Protein AF-A0A9D9GJW3-F1 (afdb_monomer_lite)

Structure (mmCIF, N/CA/C/O backbone):
data_AF-A0A9D9GJW3-F1
#
_entry.id   AF-A0A9D9GJW3-F1
#
loop_
_atom_site.group_PDB
_atom_site.id
_atom_site.type_symbol
_atom_site.label_atom_id
_atom_site.label_alt_id
_atom_site.label_comp_id
_atom_site.label_asym_id
_atom_site.label_entity_id
_atom_site.label_seq_id
_atom_site.pdbx_PDB_ins_code
_atom_site.Cartn_x
_atom_site.Cartn_y
_atom_site.Cartn_z
_atom_site.occupancy
_atom_site.B_iso_or_equiv
_atom_site.auth_seq_id
_atom_site.auth_comp_id
_atom_site.auth_asym_id
_atom_site.auth_atom_id
_atom_site.pdbx_PDB_model_num
ATOM 1 N N . LYS A 1 1 ? -12.338 6.542 21.038 1.00 62.31 1 LYS A N 1
ATOM 2 C CA . LYS A 1 1 ? -12.215 7.767 20.209 1.00 62.31 1 LYS A CA 1
ATOM 3 C C . LYS A 1 1 ? -10.774 7.877 19.741 1.00 62.31 1 LYS A C 1
ATOM 5 O O . LYS A 1 1 ? -9.887 7.619 20.546 1.00 62.31 1 LYS A O 1
ATOM 10 N N . GLY A 1 2 ? -10.559 8.177 18.465 1.00 72.75 2 GLY A N 1
ATOM 11 C CA . GLY A 1 2 ? -9.235 8.353 17.875 1.00 72.75 2 GLY A CA 1
ATOM 12 C C . GLY A 1 2 ? -8.665 9.720 18.236 1.00 72.75 2 GLY A C 1
ATOM 13 O O . GLY A 1 2 ? -9.404 10.628 18.612 1.00 72.75 2 GLY A O 1
ATOM 14 N N . GLU A 1 3 ? -7.349 9.862 18.132 1.00 83.62 3 GLU A N 1
ATOM 15 C CA . GLU A 1 3 ? -6.643 11.111 18.410 1.00 83.62 3 GLU A CA 1
ATOM 16 C C . GLU A 1 3 ? -5.901 11.557 17.151 1.00 83.62 3 GLU A C 1
ATOM 18 O O . GLU A 1 3 ? -5.096 10.806 16.593 1.00 83.62 3 GLU A O 1
ATOM 23 N N . GLN A 1 4 ? -6.152 12.784 16.696 1.00 82.69 4 GLN A N 1
ATOM 24 C CA . GLN A 1 4 ? -5.446 13.333 15.548 1.00 82.69 4 GLN A CA 1
ATOM 25 C C . GLN A 1 4 ? -3.986 13.626 15.917 1.00 82.69 4 GLN A C 1
ATOM 27 O O . GLN A 1 4 ? -3.704 14.517 16.713 1.00 82.69 4 GLN A O 1
ATOM 32 N N . LYS A 1 5 ? -3.048 12.907 15.291 1.00 81.56 5 LYS A N 1
ATOM 33 C CA . LYS A 1 5 ? -1.606 13.078 15.537 1.00 81.56 5 LYS A CA 1
ATOM 34 C C . LYS A 1 5 ? -0.928 14.100 14.623 1.00 81.56 5 LYS A C 1
ATOM 36 O O . LYS A 1 5 ? 0.112 14.638 14.986 1.00 81.56 5 LYS A O 1
ATOM 41 N N . SER A 1 6 ? -1.474 14.364 13.435 1.00 77.19 6 SER A N 1
ATOM 42 C CA . SER A 1 6 ? -0.907 15.327 12.482 1.00 77.19 6 SER A CA 1
ATOM 43 C C . SER A 1 6 ? -1.944 15.821 11.466 1.00 77.19 6 SER A C 1
ATOM 45 O O . SER A 1 6 ? -3.044 15.275 11.354 1.00 77.19 6 SER A O 1
ATOM 47 N N . ARG A 1 7 ? -1.608 16.887 10.728 1.00 70.00 7 ARG A N 1
ATOM 48 C CA . ARG A 1 7 ? -2.381 17.404 9.588 1.00 70.00 7 ARG A CA 1
ATOM 49 C C . ARG A 1 7 ? -1.413 17.681 8.440 1.00 70.00 7 ARG A C 1
ATOM 51 O O . ARG A 1 7 ? -0.482 18.459 8.602 1.00 70.00 7 ARG A O 1
ATOM 58 N N . GLY A 1 8 ? -1.618 17.040 7.295 1.00 65.00 8 GLY A N 1
ATOM 59 C CA . GLY A 1 8 ? -0.794 17.243 6.105 1.00 65.00 8 GLY A CA 1
ATOM 60 C C . GLY A 1 8 ? -1.641 17.111 4.847 1.00 65.00 8 GLY A C 1
ATOM 61 O O . GLY A 1 8 ? -2.301 16.092 4.667 1.00 65.00 8 GLY A O 1
ATOM 62 N N . LEU A 1 9 ? -1.635 18.148 4.007 1.00 60.97 9 LEU A N 1
ATOM 63 C CA . LEU A 1 9 ? -2.460 18.233 2.792 1.00 60.97 9 LEU A CA 1
ATOM 64 C C . LEU A 1 9 ? -1.751 17.696 1.539 1.00 60.97 9 LEU A C 1
ATOM 66 O O . LEU A 1 9 ? -2.408 17.355 0.566 1.00 60.97 9 LEU A O 1
ATOM 70 N N . ALA A 1 10 ? -0.420 17.570 1.566 1.00 66.31 10 ALA A N 1
ATOM 71 C CA . ALA A 1 10 ? 0.371 17.218 0.381 1.00 66.31 10 ALA A CA 1
ATOM 72 C C . ALA A 1 10 ? 0.144 15.782 -0.133 1.00 66.31 10 ALA A C 1
ATOM 74 O O . ALA A 1 10 ? 0.469 15.469 -1.272 1.00 66.31 10 ALA A O 1
ATOM 75 N N . LYS A 1 11 ? -0.391 14.885 0.703 1.00 83.81 11 LYS A N 1
ATOM 76 C CA . LYS A 1 11 ? -0.517 13.453 0.404 1.00 83.81 11 LYS A CA 1
ATOM 77 C C . LYS A 1 11 ? -1.992 13.070 0.334 1.00 83.81 11 LYS A C 1
ATOM 79 O O . LYS A 1 11 ? -2.645 12.883 1.360 1.00 83.81 11 LYS A O 1
ATOM 84 N N . ARG A 1 12 ? -2.524 13.002 -0.888 1.00 91.50 12 ARG A N 1
ATOM 85 C CA . ARG A 1 12 ? -3.953 12.746 -1.144 1.00 91.50 12 ARG A CA 1
ATOM 86 C C . ARG A 1 12 ? -4.339 11.267 -1.052 1.00 91.50 12 ARG A C 1
ATOM 88 O O . ARG A 1 12 ? -5.510 10.978 -0.846 1.00 91.50 12 ARG A O 1
ATOM 95 N N . GLY A 1 13 ? -3.385 10.342 -1.142 1.00 94.69 13 GLY A N 1
ATOM 96 C CA . GLY A 1 13 ? -3.638 8.931 -0.861 1.00 94.69 13 GLY A CA 1
ATOM 97 C C . GLY A 1 13 ? -3.923 8.721 0.625 1.00 94.69 13 GLY A C 1
ATOM 98 O O . GLY A 1 13 ? -3.251 9.320 1.471 1.00 94.69 13 GLY A O 1
ATOM 99 N N . TYR A 1 14 ? -4.896 7.880 0.957 1.00 94.94 14 TYR A N 1
ATOM 100 C CA . TYR A 1 14 ? -5.235 7.539 2.334 1.00 94.94 14 TYR A CA 1
ATOM 101 C C . TYR A 1 14 ? -5.461 6.040 2.527 1.00 94.94 14 TYR A C 1
ATOM 103 O O . TYR A 1 14 ? -5.820 5.314 1.602 1.00 94.94 14 TYR A O 1
ATOM 111 N N . CYS A 1 15 ? -5.282 5.602 3.771 1.00 95.31 15 CYS A N 1
ATOM 112 C CA . CYS A 1 15 ? -5.769 4.327 4.273 1.00 95.31 15 CYS A CA 1
ATOM 113 C C . CYS A 1 15 ? -6.520 4.582 5.582 1.00 95.31 15 CYS A C 1
ATOM 115 O O . CYS A 1 15 ? -5.993 5.231 6.493 1.00 95.31 15 CYS A O 1
ATOM 117 N N . ALA A 1 16 ? -7.757 4.099 5.644 1.00 94.56 16 ALA A N 1
ATOM 118 C CA . ALA A 1 16 ? -8.612 4.129 6.820 1.00 94.56 16 ALA A CA 1
ATOM 119 C C . ALA A 1 16 ? -8.854 2.697 7.302 1.00 94.56 16 ALA A C 1
ATOM 121 O O . ALA A 1 16 ? -9.098 1.807 6.490 1.00 94.56 16 ALA A O 1
ATOM 122 N N . ILE A 1 17 ? -8.786 2.483 8.615 1.00 93.25 17 ILE A N 1
ATOM 123 C CA . ILE A 1 17 ? -9.069 1.196 9.255 1.00 93.25 17 ILE A CA 1
ATOM 124 C C . ILE A 1 17 ? -10.119 1.451 10.329 1.00 93.25 17 ILE A C 1
ATOM 126 O O . ILE A 1 17 ? -9.821 2.076 11.348 1.00 93.25 17 ILE A O 1
ATOM 130 N N . ILE A 1 18 ? -11.347 1.011 10.076 1.00 92.94 18 ILE A N 1
ATOM 131 C CA . ILE A 1 18 ? -12.521 1.278 10.913 1.00 92.94 18 ILE A CA 1
ATOM 132 C C . ILE A 1 18 ? -13.289 -0.031 11.053 1.00 92.94 18 ILE A C 1
ATOM 134 O O . ILE A 1 18 ? -13.638 -0.627 10.041 1.00 92.94 18 ILE A O 1
ATOM 138 N N . ASP A 1 19 ? -13.552 -0.474 12.284 1.00 90.81 19 ASP A N 1
ATOM 139 C CA . ASP A 1 19 ? -14.321 -1.698 12.561 1.00 90.81 19 ASP A CA 1
ATOM 140 C C . ASP A 1 19 ? -13.820 -2.919 11.748 1.00 90.81 19 ASP A C 1
ATOM 142 O O . ASP A 1 19 ? -14.592 -3.609 11.087 1.00 90.81 19 ASP A O 1
ATOM 146 N N . ASP A 1 20 ? -12.498 -3.143 11.742 1.00 85.94 20 ASP A N 1
ATOM 147 C CA . ASP A 1 20 ? -11.771 -4.160 10.952 1.00 85.94 20 ASP A CA 1
ATOM 148 C C . ASP A 1 20 ? -11.835 -4.008 9.419 1.00 85.94 20 ASP A C 1
ATOM 150 O O . ASP A 1 20 ? -11.197 -4.771 8.691 1.00 85.94 20 ASP A O 1
ATOM 154 N N . LYS A 1 21 ? -12.546 -3.006 8.897 1.00 91.25 21 LYS A N 1
ATOM 155 C CA . LYS A 1 21 ? -12.589 -2.705 7.466 1.00 91.25 21 LYS A CA 1
ATOM 156 C C . LYS A 1 21 ? -11.454 -1.764 7.091 1.00 91.25 21 LYS A C 1
ATOM 158 O O . LYS A 1 21 ? -11.341 -0.658 7.618 1.00 91.25 21 LYS A O 1
ATOM 163 N N . ILE A 1 22 ? -10.652 -2.188 6.122 1.00 92.94 22 ILE A N 1
ATOM 164 C CA . ILE A 1 22 ? -9.615 -1.363 5.506 1.00 92.94 22 ILE A CA 1
ATOM 165 C C . ILE A 1 22 ? -10.203 -0.719 4.252 1.00 92.94 22 ILE A C 1
ATOM 167 O O . ILE A 1 22 ? -10.902 -1.367 3.478 1.00 92.94 22 ILE A O 1
ATOM 171 N N . SER A 1 23 ? -9.962 0.573 4.064 1.00 95.81 23 SER A N 1
ATOM 172 C CA . SER A 1 23 ? -10.361 1.320 2.870 1.00 95.81 23 SER A CA 1
ATOM 173 C C . SER A 1 23 ? -9.186 2.151 2.379 1.00 95.81 23 SER A C 1
ATOM 175 O O . SER A 1 23 ? -8.613 2.926 3.148 1.00 95.81 23 SER A O 1
ATOM 177 N N . ILE A 1 24 ? -8.833 1.987 1.107 1.00 97.25 24 ILE A N 1
ATOM 178 C CA . ILE A 1 24 ? -7.706 2.662 0.457 1.00 97.25 24 ILE A CA 1
ATOM 179 C C . ILE A 1 24 ? -8.268 3.511 -0.675 1.00 97.25 24 ILE A C 1
ATOM 181 O O . ILE A 1 24 ? -9.151 3.067 -1.403 1.00 97.25 24 ILE A O 1
ATOM 185 N N . GLY A 1 25 ? -7.776 4.736 -0.820 1.00 96.19 25 GLY A N 1
ATOM 186 C CA . GLY A 1 25 ? -8.233 5.609 -1.894 1.00 96.19 25 GLY A CA 1
ATOM 187 C C . GLY A 1 25 ? -7.434 6.894 -1.997 1.00 96.19 25 GLY A C 1
ATOM 188 O O . GLY A 1 25 ? -6.455 7.105 -1.273 1.00 96.19 25 GLY A O 1
ATOM 189 N N . VAL A 1 26 ? -7.874 7.766 -2.898 1.00 95.00 26 VAL A N 1
ATOM 190 C CA . VAL A 1 26 ? -7.254 9.066 -3.155 1.00 95.00 26 VAL A CA 1
ATOM 191 C C . VAL A 1 26 ? -8.303 10.156 -2.990 1.00 95.00 26 VAL A C 1
ATOM 193 O O . VAL A 1 26 ? -9.302 10.192 -3.695 1.00 95.00 26 VAL A O 1
ATOM 196 N N . ALA A 1 27 ? -8.095 11.047 -2.024 1.00 92.75 27 ALA A N 1
ATOM 197 C CA . ALA A 1 27 ? -8.985 12.173 -1.784 1.00 92.75 27 ALA A CA 1
ATOM 198 C C . ALA A 1 27 ? -8.288 13.285 -0.992 1.00 92.75 27 ALA A C 1
ATOM 200 O O . ALA A 1 27 ? -7.533 13.038 -0.043 1.00 92.75 27 ALA A O 1
ATOM 201 N N . GLU A 1 28 ? -8.598 14.537 -1.326 1.00 88.50 28 GLU A N 1
ATOM 202 C CA . GLU A 1 28 ? -8.214 15.677 -0.486 1.00 88.50 28 GLU A CA 1
ATOM 203 C C . GLU A 1 28 ? -8.920 15.608 0.865 1.00 88.50 28 GLU A C 1
ATOM 205 O O . GLU A 1 28 ? -8.268 15.654 1.907 1.00 88.50 28 GLU A O 1
ATOM 210 N N . ASN A 1 29 ? -10.232 15.377 0.847 1.00 88.25 29 ASN A N 1
ATOM 211 C CA . ASN A 1 29 ? -11.069 15.216 2.029 1.00 88.25 29 ASN A CA 1
ATOM 212 C C . ASN A 1 29 ? -11.928 13.959 1.883 1.00 88.25 29 ASN A C 1
ATOM 214 O O . ASN A 1 29 ? -12.397 13.646 0.793 1.00 88.25 29 ASN A O 1
ATOM 218 N N . THR A 1 30 ? -12.127 13.237 2.981 1.00 91.62 30 THR A N 1
ATOM 219 C CA . THR A 1 30 ? -12.965 12.036 3.021 1.00 91.62 30 THR A CA 1
ATOM 220 C C . THR A 1 30 ? -13.644 11.941 4.387 1.00 91.62 30 THR A C 1
ATOM 222 O O . THR A 1 30 ? -12.969 12.175 5.397 1.00 91.62 30 THR A O 1
ATOM 225 N N . PRO A 1 31 ? -14.940 11.578 4.450 1.00 94.75 31 PRO A N 1
ATOM 226 C CA . PRO A 1 31 ? -15.649 11.392 5.720 1.00 94.75 31 PRO A CA 1
ATOM 227 C C . PRO A 1 31 ? -15.014 10.292 6.584 1.00 94.75 31 PRO A C 1
ATOM 229 O O . PRO A 1 31 ? -15.156 10.299 7.804 1.00 94.75 31 PRO A O 1
ATOM 232 N N . LEU A 1 32 ? -14.233 9.391 5.977 1.00 94.69 32 LEU A N 1
ATOM 233 C CA . LEU A 1 32 ? -13.524 8.327 6.689 1.00 94.69 32 LEU A CA 1
ATOM 234 C C . LEU A 1 32 ? -12.521 8.864 7.718 1.00 94.69 32 LEU A C 1
ATOM 236 O O . LEU A 1 32 ? -12.232 8.185 8.695 1.00 94.69 32 LEU A O 1
ATOM 240 N N . PHE A 1 33 ? -11.997 10.082 7.545 1.00 92.12 33 PHE A N 1
ATOM 241 C CA . PHE A 1 33 ? -11.126 10.692 8.553 1.00 92.12 33 PHE A CA 1
ATOM 242 C C . PHE A 1 33 ? -11.886 11.011 9.852 1.00 92.12 33 PHE A C 1
ATOM 244 O O . PHE A 1 33 ? -11.434 10.694 10.959 1.00 92.12 33 PHE A O 1
ATOM 251 N N . GLU A 1 34 ? -13.056 11.629 9.711 1.00 92.38 34 GLU A N 1
ATOM 252 C CA . GLU A 1 34 ? -13.931 11.999 10.824 1.00 92.38 34 GLU A CA 1
ATOM 253 C C . GLU A 1 34 ? -14.509 10.744 11.479 1.00 92.38 34 GLU A C 1
ATOM 255 O O . GLU A 1 34 ? -14.499 10.622 12.705 1.00 92.38 34 GLU A O 1
ATOM 260 N N . GLU A 1 35 ? -14.917 9.768 10.666 1.00 94.94 35 GLU A N 1
ATOM 261 C CA . GLU A 1 35 ? -15.414 8.480 11.138 1.00 94.94 35 GLU A CA 1
ATOM 262 C C . GLU A 1 35 ? -14.343 7.706 11.922 1.00 94.94 35 GLU A C 1
ATOM 264 O O . GLU A 1 35 ? -14.618 7.271 13.045 1.00 94.94 35 GLU A O 1
ATOM 269 N N . SER A 1 36 ? -13.107 7.603 11.409 1.00 92.62 36 SER A N 1
ATOM 270 C CA . SER A 1 36 ? -11.984 7.006 12.150 1.00 92.62 36 SER A CA 1
ATOM 271 C C . SER A 1 36 ? -11.791 7.695 13.501 1.00 92.62 36 SER A C 1
ATOM 273 O O . SER A 1 36 ? -11.620 7.034 14.526 1.00 92.62 36 SER A O 1
ATOM 275 N N . THR A 1 37 ? -11.883 9.025 13.548 1.00 90.38 37 THR A N 1
ATOM 276 C CA . THR A 1 37 ? -11.754 9.784 14.802 1.00 90.38 37 THR A CA 1
ATOM 277 C C . THR A 1 37 ? -12.898 9.475 15.772 1.00 90.38 37 THR A C 1
ATOM 279 O O . THR A 1 37 ? -12.662 9.203 16.954 1.00 90.38 37 THR A O 1
ATOM 282 N N . ALA A 1 38 ? -14.141 9.454 15.291 1.00 93.69 38 ALA A N 1
ATOM 283 C CA . ALA A 1 38 ? -15.316 9.177 16.111 1.00 93.69 38 ALA A CA 1
ATOM 284 C C . ALA A 1 38 ? -15.285 7.756 16.695 1.00 93.69 38 ALA A C 1
ATOM 286 O O . ALA A 1 38 ? -15.474 7.575 17.903 1.00 93.69 38 ALA A O 1
ATOM 287 N N . LYS A 1 39 ? -14.968 6.762 15.860 1.00 94.25 39 LYS A N 1
ATOM 288 C CA . LYS A 1 39 ? -14.985 5.340 16.225 1.00 94.25 39 LYS A CA 1
ATOM 289 C C . LYS A 1 39 ? -13.695 4.839 16.873 1.00 94.25 39 LYS A C 1
ATOM 291 O O . LYS A 1 39 ? -13.686 3.770 17.466 1.00 94.25 39 LYS A O 1
ATOM 296 N N . GLY A 1 40 ? -12.614 5.622 16.852 1.00 90.44 40 GLY A N 1
ATOM 297 C CA . GLY A 1 40 ? -11.309 5.146 17.328 1.00 90.44 40 GLY A CA 1
ATOM 298 C C . GLY A 1 40 ? -10.581 4.242 16.341 1.00 90.44 40 GLY A C 1
ATOM 299 O O . GLY A 1 40 ? -9.738 3.460 16.763 1.00 90.44 40 GLY A O 1
ATOM 300 N N . GLY A 1 41 ? -10.898 4.367 15.054 1.00 91.00 41 GLY A N 1
ATOM 301 C CA . GLY A 1 41 ? -10.149 3.745 13.974 1.00 91.00 41 GLY A CA 1
ATOM 302 C C . GLY A 1 41 ? -8.811 4.436 13.705 1.00 91.00 41 GLY A C 1
ATOM 303 O O . GLY A 1 41 ? -8.438 5.430 14.335 1.00 91.00 41 GLY A O 1
ATOM 304 N N . TYR A 1 42 ? -8.103 3.917 12.708 1.00 90.62 42 TYR A N 1
ATOM 305 C CA . TYR A 1 42 ? -6.839 4.462 12.227 1.00 90.62 42 TYR A CA 1
ATOM 306 C C . TYR A 1 42 ? -7.046 5.178 10.895 1.00 90.62 42 TYR A C 1
ATOM 308 O O . TYR A 1 42 ? -7.892 4.796 10.085 1.00 90.62 42 TYR A O 1
ATOM 316 N N . PHE A 1 43 ? -6.272 6.234 10.664 1.00 92.00 43 PHE A N 1
ATOM 317 C CA . PHE A 1 43 ? -6.259 6.957 9.399 1.00 92.00 43 PHE A CA 1
ATOM 31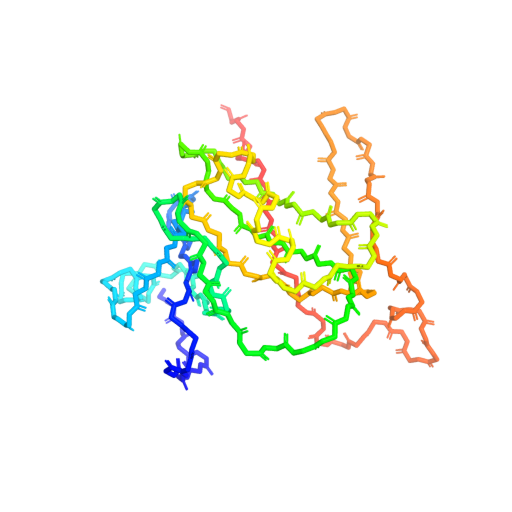8 C C . PHE A 1 43 ? -4.862 7.512 9.150 1.00 92.00 43 PHE A C 1
ATOM 320 O O . PHE A 1 43 ? -4.299 8.189 10.013 1.00 92.00 43 PHE A O 1
ATOM 327 N N . PHE A 1 44 ? -4.301 7.256 7.974 1.00 91.19 44 PHE A N 1
ATOM 328 C CA . PHE A 1 44 ? -3.026 7.847 7.577 1.00 91.19 44 PHE A CA 1
ATOM 329 C C . PHE A 1 44 ? -3.000 8.197 6.093 1.00 91.19 44 PHE A C 1
ATOM 331 O O . PHE A 1 44 ? -3.749 7.641 5.291 1.00 91.19 44 PHE A O 1
ATOM 338 N N . ARG A 1 45 ? -2.121 9.141 5.740 1.00 91.81 45 ARG A N 1
ATOM 339 C CA . ARG A 1 45 ? -1.957 9.654 4.378 1.00 91.81 45 ARG A CA 1
ATOM 340 C C . ARG A 1 45 ? -0.601 9.294 3.798 1.00 91.81 45 ARG A C 1
ATOM 342 O O . ARG A 1 45 ? 0.414 9.373 4.495 1.00 91.81 45 ARG A O 1
ATOM 349 N N . GLN A 1 46 ? -0.575 8.958 2.513 1.00 92.25 46 GLN A N 1
ATOM 350 C CA . GLN A 1 46 ? 0.659 8.692 1.782 1.00 92.25 46 GLN A CA 1
ATOM 351 C C . GLN A 1 46 ? 0.551 9.062 0.296 1.00 92.25 46 GLN A C 1
ATOM 353 O O . GLN A 1 46 ? -0.506 9.488 -0.168 1.00 92.25 46 GLN A O 1
ATOM 358 N N . TYR A 1 47 ? 1.666 8.975 -0.434 1.00 92.94 47 TYR A N 1
ATOM 359 C CA . TYR A 1 47 ? 1.671 9.160 -1.883 1.00 92.94 47 TYR A CA 1
ATOM 360 C C . TYR A 1 47 ? 0.742 8.130 -2.543 1.00 92.94 47 TYR A C 1
ATOM 362 O O . TYR A 1 47 ? 0.953 6.932 -2.335 1.00 92.94 47 TYR A O 1
ATOM 370 N N . PRO A 1 48 ? -0.290 8.567 -3.281 1.00 95.12 48 PRO A N 1
ATOM 371 C CA . PRO A 1 48 ? -1.104 7.660 -4.081 1.00 95.12 48 PRO A CA 1
ATOM 372 C C . PRO A 1 48 ? -0.268 7.107 -5.236 1.00 95.12 48 PRO A C 1
ATOM 374 O O . PRO A 1 48 ? 0.547 7.830 -5.788 1.00 95.12 48 PRO A O 1
ATOM 377 N N . LEU A 1 49 ? -0.449 5.842 -5.592 1.00 96.56 49 LEU A N 1
ATOM 378 C CA . LEU A 1 49 ? 0.241 5.192 -6.714 1.00 96.56 49 LEU A CA 1
ATOM 379 C C . LEU A 1 49 ? -0.735 4.822 -7.826 1.00 96.56 49 LEU A C 1
ATOM 381 O O . LEU A 1 49 ? -0.419 4.985 -8.999 1.00 96.56 49 LEU A O 1
ATOM 385 N N . VAL A 1 50 ? -1.913 4.336 -7.435 1.00 98.00 50 VAL A N 1
ATOM 386 C CA . VAL A 1 50 ? -2.997 3.946 -8.335 1.00 98.00 50 VAL A CA 1
ATOM 387 C C . VAL A 1 50 ? -4.304 4.490 -7.768 1.00 98.00 50 VAL A C 1
ATOM 389 O O . VAL A 1 50 ? -4.528 4.396 -6.557 1.00 98.00 50 VAL A O 1
ATOM 392 N N . ASP A 1 51 ? -5.131 5.062 -8.634 1.00 97.81 51 ASP A N 1
ATOM 393 C CA . ASP A 1 51 ? -6.454 5.605 -8.333 1.00 97.81 51 ASP A CA 1
ATOM 394 C C . ASP A 1 51 ? -7.452 5.076 -9.365 1.00 97.81 51 ASP A C 1
ATOM 396 O O . ASP A 1 51 ? -7.324 5.355 -10.557 1.00 97.81 51 ASP A O 1
ATOM 400 N N . ASN A 1 52 ? -8.425 4.282 -8.918 1.00 97.44 52 ASN A N 1
ATOM 401 C CA . ASN A 1 52 ? -9.415 3.626 -9.778 1.00 97.44 52 ASN A CA 1
ATOM 402 C C . ASN A 1 52 ? -8.803 2.892 -10.992 1.00 97.44 52 ASN A C 1
ATOM 404 O O . ASN A 1 52 ? -9.285 3.000 -12.121 1.00 97.44 52 ASN A O 1
ATOM 408 N N . GLY A 1 53 ? -7.714 2.157 -10.761 1.00 97.56 53 GLY A N 1
ATOM 409 C CA . GLY A 1 53 ? -6.996 1.393 -11.783 1.00 97.56 53 GLY A CA 1
ATOM 410 C C . GLY A 1 53 ? -6.107 2.234 -12.699 1.00 97.56 53 GLY A C 1
ATOM 411 O O . GLY A 1 53 ? -5.520 1.695 -13.636 1.00 97.56 53 GLY A O 1
ATOM 412 N N . LEU A 1 54 ? -5.988 3.540 -12.448 1.00 97.88 54 LEU A N 1
ATOM 413 C CA . LEU A 1 54 ? -5.145 4.449 -13.217 1.00 97.88 54 LEU A CA 1
ATOM 414 C C . LEU A 1 54 ? -3.900 4.829 -12.425 1.00 97.88 54 LEU A C 1
ATOM 416 O O . LEU A 1 54 ? -3.965 5.120 -11.231 1.00 97.88 54 LEU A O 1
ATOM 420 N N . LEU A 1 55 ? -2.758 4.853 -13.108 1.00 96.62 55 LEU A N 1
ATOM 421 C CA . LEU A 1 55 ? -1.497 5.306 -12.534 1.00 96.62 55 LEU A CA 1
ATOM 422 C C . LEU A 1 55 ? -1.616 6.766 -12.080 1.00 96.62 55 LEU A C 1
ATOM 424 O O . LEU A 1 55 ? -2.143 7.614 -12.801 1.00 96.62 55 LEU A O 1
ATOM 428 N N . VAL A 1 56 ? -1.080 7.063 -10.897 1.00 94.94 56 VAL A N 1
ATOM 429 C CA . VAL A 1 56 ? -0.957 8.430 -10.387 1.00 94.94 56 VAL A CA 1
ATOM 430 C C . VAL A 1 56 ? 0.489 8.888 -10.509 1.00 94.94 56 VAL A C 1
ATOM 432 O O . VAL A 1 56 ? 1.402 8.277 -9.946 1.00 94.94 56 VAL A O 1
ATOM 435 N N . ASP A 1 57 ? 0.701 9.998 -11.211 1.00 88.88 57 ASP A N 1
ATOM 436 C CA . ASP A 1 57 ? 2.024 10.603 -11.314 1.00 88.88 57 ASP A 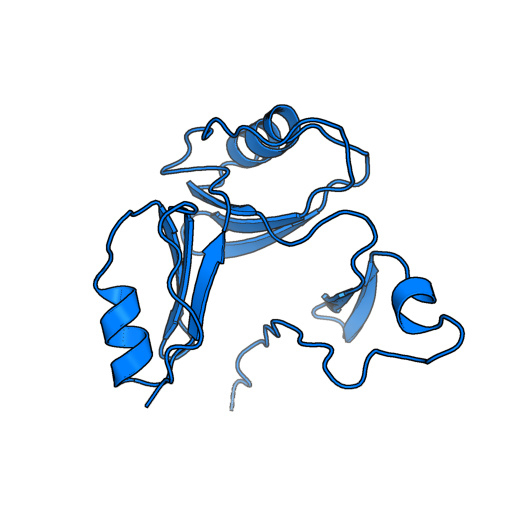CA 1
ATOM 437 C C . ASP A 1 57 ? 2.471 11.183 -9.971 1.00 88.88 57 ASP A C 1
ATOM 439 O O . ASP A 1 57 ? 1.719 11.846 -9.252 1.00 88.88 57 ASP A O 1
ATOM 443 N N . ASN A 1 58 ? 3.734 10.931 -9.632 1.00 84.75 58 ASN A N 1
ATOM 444 C CA . ASN A 1 58 ? 4.341 11.387 -8.392 1.00 84.75 58 ASN A CA 1
ATOM 445 C C . ASN A 1 58 ? 5.724 11.992 -8.646 1.00 84.75 58 ASN A C 1
ATOM 447 O O . ASN A 1 58 ? 6.474 11.558 -9.516 1.00 84.75 58 ASN A O 1
ATOM 451 N N . GLU A 1 59 ? 6.088 12.965 -7.815 1.00 75.62 59 GLU A N 1
ATOM 452 C CA . GLU A 1 59 ? 7.352 13.702 -7.898 1.00 75.62 59 GLU A CA 1
ATOM 453 C C . GLU A 1 59 ? 8.623 12.984 -7.382 1.00 75.62 59 GLU A C 1
ATOM 455 O O . GLU A 1 59 ? 9.710 13.340 -7.854 1.00 75.62 59 GLU A O 1
ATOM 460 N N . PRO A 1 60 ? 8.585 12.028 -6.418 1.00 79.69 60 PRO A N 1
ATOM 461 C CA . PRO A 1 60 ? 9.801 11.434 -5.866 1.00 79.69 60 PRO A CA 1
ATOM 462 C C . PRO A 1 60 ? 10.679 10.766 -6.930 1.00 79.69 60 PRO A C 1
ATOM 464 O O . PRO A 1 60 ? 10.285 9.803 -7.587 1.00 79.69 60 PRO A O 1
ATOM 467 N N . LYS A 1 61 ? 11.918 11.252 -7.048 1.00 81.69 61 LYS A N 1
ATOM 468 C CA . LYS A 1 61 ? 12.920 10.742 -7.994 1.00 81.69 61 LYS A CA 1
ATOM 469 C C . LYS A 1 61 ? 13.762 9.615 -7.386 1.00 81.69 61 LYS A C 1
ATOM 471 O O . LYS A 1 61 ? 13.851 9.462 -6.168 1.00 81.69 61 LYS A O 1
ATOM 476 N N . GLY A 1 62 ? 14.428 8.857 -8.256 1.00 88.81 62 GLY A N 1
ATOM 477 C CA . GLY A 1 62 ? 15.349 7.779 -7.888 1.00 88.81 62 GLY A CA 1
ATOM 478 C C . GLY A 1 62 ? 14.707 6.391 -7.893 1.00 88.81 62 GLY A C 1
ATOM 479 O O . GLY A 1 62 ? 13.489 6.245 -8.012 1.00 88.81 62 GLY A O 1
ATOM 480 N N . LYS A 1 63 ? 15.548 5.362 -7.770 1.00 92.31 63 LYS A N 1
ATOM 481 C CA . LYS A 1 63 ? 15.129 3.960 -7.688 1.00 92.31 63 LYS A CA 1
ATOM 482 C C . LYS A 1 63 ? 15.346 3.432 -6.273 1.00 92.31 63 LYS A C 1
ATOM 484 O O . LYS A 1 63 ? 16.321 3.791 -5.620 1.00 92.31 63 LYS A O 1
ATOM 489 N N . SER A 1 64 ? 14.424 2.613 -5.784 1.00 91.25 64 SER A N 1
ATOM 490 C CA . SER A 1 64 ? 14.578 1.894 -4.516 1.00 91.25 64 SER A CA 1
ATOM 491 C C . SER A 1 64 ? 13.709 0.649 -4.524 1.00 91.25 64 SER A C 1
ATOM 493 O O . SER A 1 64 ? 12.818 0.536 -5.358 1.00 91.25 64 SER A O 1
ATOM 495 N N . ILE A 1 65 ? 13.907 -0.255 -3.566 1.00 91.88 65 ILE A N 1
ATOM 496 C CA . ILE A 1 65 ? 12.852 -1.216 -3.231 1.00 91.88 65 ILE A CA 1
ATOM 497 C C . ILE A 1 65 ? 11.599 -0.410 -2.869 1.00 91.88 65 ILE A C 1
ATOM 499 O O . ILE A 1 65 ? 11.680 0.554 -2.096 1.00 91.88 65 ILE A O 1
ATOM 503 N N . ARG A 1 66 ? 10.464 -0.716 -3.489 1.00 92.25 66 ARG A N 1
ATOM 504 C CA . ARG A 1 66 ? 9.201 0.004 -3.302 1.00 92.25 66 ARG A CA 1
ATOM 505 C C . ARG A 1 66 ? 8.202 -0.915 -2.630 1.00 92.25 66 ARG A C 1
ATOM 507 O O . ARG A 1 66 ? 8.192 -2.110 -2.897 1.00 92.25 66 ARG A O 1
ATOM 514 N N . ARG A 1 67 ? 7.360 -0.345 -1.770 1.00 93.75 67 ARG A N 1
ATOM 515 C CA . ARG A 1 67 ? 6.282 -1.071 -1.103 1.00 93.75 67 ARG A CA 1
ATOM 516 C C . ARG A 1 67 ? 4.988 -0.280 -1.202 1.00 93.75 67 ARG A C 1
ATOM 518 O O . ARG A 1 67 ? 5.018 0.946 -1.106 1.00 93.75 67 ARG A O 1
ATOM 525 N N . ALA A 1 68 ? 3.868 -0.967 -1.363 1.00 94.75 68 ALA A N 1
ATOM 526 C CA . ALA A 1 68 ? 2.536 -0.376 -1.368 1.00 94.75 68 ALA A CA 1
ATOM 527 C C . ALA A 1 68 ? 1.556 -1.238 -0.582 1.00 94.75 68 ALA A C 1
ATOM 529 O O . ALA A 1 68 ? 1.708 -2.457 -0.531 1.00 94.75 68 ALA A O 1
ATOM 530 N N . ILE A 1 69 ? 0.538 -0.595 -0.016 1.00 95.31 69 ILE A N 1
ATOM 531 C CA . ILE A 1 69 ? -0.703 -1.267 0.360 1.00 95.31 69 ILE A CA 1
ATOM 532 C C . ILE A 1 69 ? -1.733 -0.972 -0.725 1.00 95.31 69 ILE A C 1
ATOM 534 O O . ILE A 1 69 ? -1.864 0.170 -1.176 1.00 95.31 69 ILE A O 1
ATOM 538 N N . CYS A 1 70 ? -2.421 -2.017 -1.158 1.00 96.81 70 CYS A N 1
ATOM 539 C CA . CYS A 1 70 ? -3.287 -2.002 -2.320 1.00 96.81 70 CYS A CA 1
ATOM 540 C C . CYS A 1 70 ? -4.656 -2.577 -1.969 1.00 96.81 70 CYS A C 1
ATOM 542 O O . CYS A 1 70 ? -4.760 -3.473 -1.131 1.00 96.81 70 CYS A O 1
ATOM 544 N N . ASP A 1 71 ? -5.672 -2.074 -2.653 1.00 97.31 71 ASP A N 1
ATOM 545 C CA . ASP A 1 71 ? -7.001 -2.655 -2.757 1.00 97.31 71 ASP A CA 1
ATOM 546 C C . ASP A 1 71 ? -7.179 -3.168 -4.188 1.00 97.31 71 ASP A C 1
ATOM 548 O O . ASP A 1 71 ? -7.036 -2.414 -5.157 1.00 97.31 71 ASP A O 1
ATOM 552 N N . ARG A 1 72 ? -7.446 -4.466 -4.313 1.00 97.00 72 ARG A N 1
ATOM 553 C CA . ARG A 1 72 ? -7.771 -5.139 -5.565 1.00 97.00 72 ARG A CA 1
ATOM 554 C C . ARG A 1 72 ? -9.121 -5.823 -5.411 1.00 97.00 72 ARG A C 1
ATOM 556 O O . ARG A 1 72 ? -9.212 -6.935 -4.900 1.00 97.00 72 ARG A O 1
ATOM 563 N N . LYS A 1 73 ? -10.182 -5.179 -5.881 1.00 94.81 73 LYS A N 1
ATOM 564 C CA . LYS A 1 73 ? -11.571 -5.655 -5.824 1.00 94.81 73 LYS A CA 1
ATOM 565 C C . LYS A 1 73 ? -12.021 -6.013 -4.404 1.00 94.81 73 LYS A C 1
ATOM 567 O O . LYS A 1 73 ? -12.732 -6.997 -4.208 1.00 94.81 73 LYS A O 1
ATOM 572 N N . GLY A 1 74 ? -11.596 -5.230 -3.415 1.00 92.06 74 GLY A N 1
ATOM 573 C CA . GLY A 1 74 ? -11.851 -5.458 -1.993 1.00 92.06 74 GLY A CA 1
ATOM 574 C C . GLY A 1 74 ? -10.836 -6.378 -1.310 1.00 92.06 74 GLY A C 1
ATOM 575 O O . GLY A 1 74 ? -10.869 -6.507 -0.086 1.00 92.06 74 GLY A O 1
ATOM 576 N N . GLU A 1 75 ? -9.929 -7.012 -2.058 1.00 93.19 75 GLU A N 1
ATOM 577 C CA . GLU A 1 75 ? -8.804 -7.760 -1.501 1.00 93.19 75 GLU A CA 1
ATOM 578 C C . GLU A 1 75 ? -7.672 -6.794 -1.135 1.00 93.19 75 GLU A C 1
ATOM 580 O O . GLU A 1 75 ? -7.113 -6.109 -1.993 1.00 93.19 75 GLU A O 1
ATOM 585 N N . ILE A 1 76 ? -7.308 -6.759 0.148 1.00 92.88 76 ILE A N 1
ATOM 586 C CA . ILE A 1 76 ? -6.207 -5.928 0.633 1.00 92.88 76 ILE A CA 1
ATOM 587 C C . ILE A 1 76 ? -4.903 -6.709 0.560 1.00 92.88 76 ILE A C 1
ATOM 589 O O . ILE A 1 76 ? -4.783 -7.789 1.135 1.00 92.88 76 ILE A O 1
ATOM 593 N N . LEU A 1 77 ? -3.904 -6.129 -0.099 1.00 91.62 77 LEU A N 1
ATOM 594 C CA . LEU A 1 77 ? -2.614 -6.769 -0.326 1.00 91.62 77 LEU A CA 1
ATOM 595 C C . LEU A 1 77 ? -1.451 -5.788 -0.166 1.00 91.62 77 LEU A C 1
ATOM 597 O O . LEU A 1 77 ? -1.582 -4.587 -0.402 1.00 91.62 77 LEU A O 1
ATOM 601 N N . ILE A 1 78 ? -0.297 -6.311 0.249 1.00 91.69 78 ILE A N 1
ATOM 602 C CA . ILE A 1 78 ? 0.963 -5.566 0.288 1.00 91.69 78 ILE A CA 1
ATOM 603 C C . ILE A 1 78 ? 1.839 -6.075 -0.851 1.00 91.69 78 ILE A C 1
ATOM 605 O O . ILE A 1 78 ? 2.095 -7.272 -0.946 1.00 91.69 78 ILE A O 1
ATOM 609 N N . VAL A 1 79 ? 2.312 -5.159 -1.694 1.00 93.06 79 VAL A N 1
ATOM 610 C CA . VAL A 1 79 ? 3.245 -5.467 -2.787 1.00 93.06 79 VAL A CA 1
ATOM 611 C C . V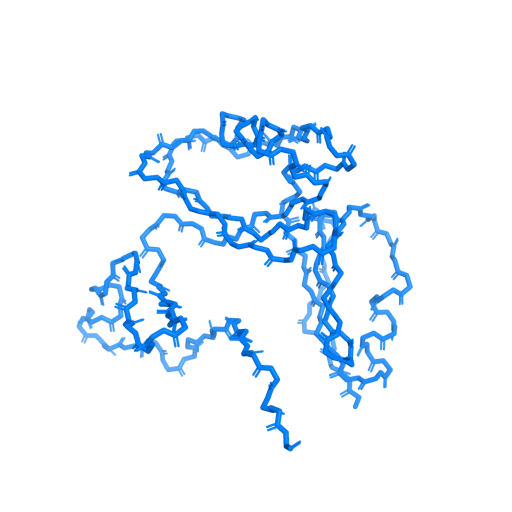AL A 1 79 ? 4.587 -4.841 -2.474 1.00 93.06 79 VAL A C 1
ATOM 613 O O . VAL A 1 79 ? 4.648 -3.669 -2.099 1.00 93.06 79 VAL A O 1
ATOM 616 N N . GLU A 1 80 ? 5.654 -5.608 -2.665 1.00 92.12 80 GLU A N 1
ATOM 617 C CA . GLU A 1 80 ? 7.034 -5.143 -2.606 1.00 92.12 80 GLU A CA 1
ATOM 618 C C . GLU A 1 80 ? 7.766 -5.503 -3.900 1.00 92.12 80 GLU A C 1
ATOM 620 O O . GLU A 1 80 ? 7.621 -6.614 -4.410 1.00 92.12 80 GLU A O 1
ATOM 625 N N . SER A 1 81 ? 8.553 -4.569 -4.437 1.00 92.62 81 SER A N 1
ATOM 626 C CA . SER A 1 81 ? 9.429 -4.855 -5.572 1.00 92.62 81 SER A CA 1
ATOM 627 C C . SER A 1 81 ? 10.666 -5.634 -5.118 1.00 92.62 81 SER A C 1
ATOM 629 O O . SER A 1 81 ? 11.279 -5.305 -4.109 1.00 92.62 81 SER A O 1
ATOM 631 N N . LEU A 1 82 ? 11.081 -6.644 -5.883 1.00 89.50 82 LEU A N 1
ATOM 632 C CA . LEU A 1 82 ? 12.319 -7.390 -5.598 1.00 89.50 82 LEU A CA 1
ATOM 633 C C . LEU A 1 82 ? 13.576 -6.648 -6.083 1.00 89.50 82 LEU A C 1
ATOM 635 O O . LEU A 1 82 ? 14.681 -6.887 -5.600 1.00 89.50 82 LEU A O 1
ATOM 639 N N . SER A 1 83 ? 13.402 -5.736 -7.036 1.00 90.94 83 SER A N 1
ATOM 640 C CA . SER A 1 83 ? 14.426 -4.873 -7.618 1.00 90.94 83 SER A CA 1
ATOM 641 C C . SER A 1 83 ? 14.174 -3.408 -7.272 1.00 90.94 83 SER A C 1
ATOM 643 O O . SER A 1 83 ? 13.098 -3.019 -6.804 1.00 90.94 83 SER A O 1
ATOM 645 N N . GLN A 1 84 ? 15.201 -2.577 -7.463 1.00 93.25 84 GLN A N 1
ATOM 646 C CA . GLN A 1 84 ? 15.060 -1.141 -7.274 1.00 93.25 84 GLN A CA 1
ATOM 647 C C . GLN A 1 84 ? 14.279 -0.529 -8.434 1.00 93.25 84 GLN A C 1
ATOM 649 O O . GLN A 1 84 ? 14.790 -0.456 -9.550 1.00 93.25 84 GLN A O 1
ATOM 654 N N . GLU A 1 85 ? 13.098 -0.002 -8.135 1.00 94.56 85 GLU A N 1
ATOM 655 C CA . GLU A 1 85 ? 12.196 0.566 -9.129 1.00 94.56 85 GLU A CA 1
ATOM 656 C C . GLU A 1 85 ? 11.999 2.066 -8.943 1.00 94.56 85 GLU A C 1
ATOM 658 O O . GLU A 1 85 ? 12.065 2.616 -7.829 1.00 94.56 85 GLU A O 1
ATOM 663 N N . SER A 1 86 ? 11.756 2.747 -10.063 1.00 93.44 86 SER A N 1
ATOM 664 C CA . SER A 1 86 ? 11.229 4.107 -10.020 1.00 93.44 86 SER A CA 1
ATOM 665 C C . SER A 1 86 ? 9.796 4.088 -9.471 1.00 93.44 86 SER A C 1
ATOM 667 O O . SER A 1 86 ? 9.147 3.044 -9.422 1.00 93.44 86 SER A O 1
ATOM 669 N N . PHE A 1 87 ? 9.294 5.239 -9.020 1.00 92.50 87 PHE A N 1
ATOM 670 C CA . PHE A 1 87 ? 7.897 5.338 -8.580 1.00 92.50 87 PHE A CA 1
ATOM 671 C C . PHE A 1 87 ? 6.924 5.002 -9.717 1.00 92.50 87 PHE A C 1
ATOM 673 O O . PHE A 1 87 ? 5.936 4.313 -9.486 1.00 92.50 87 PHE A O 1
ATOM 680 N N . HIS A 1 88 ? 7.242 5.466 -10.928 1.00 94.31 88 HIS A N 1
ATOM 681 C CA . HIS A 1 88 ? 6.426 5.265 -12.118 1.00 94.31 88 HIS A CA 1
ATOM 682 C C . HIS A 1 88 ? 6.380 3.789 -12.526 1.00 94.31 88 HIS A C 1
ATOM 684 O O . HIS A 1 88 ? 5.295 3.224 -12.602 1.00 94.31 88 HIS A O 1
ATOM 690 N N . ASP A 1 89 ? 7.540 3.143 -12.691 1.00 95.50 89 ASP A N 1
ATOM 691 C CA . ASP A 1 89 ? 7.603 1.731 -13.105 1.00 95.50 89 ASP A CA 1
ATOM 692 C C . ASP A 1 89 ? 6.903 0.830 -12.080 1.00 95.50 89 ASP A C 1
ATOM 694 O O . ASP A 1 89 ? 6.136 -0.063 -12.435 1.00 95.50 89 ASP A O 1
ATOM 698 N N . PHE A 1 90 ? 7.101 1.108 -10.787 1.00 96.06 90 PHE A N 1
ATOM 699 C CA . PHE A 1 90 ? 6.423 0.372 -9.727 1.00 96.06 90 PHE A CA 1
ATOM 700 C C . PHE A 1 90 ? 4.902 0.569 -9.756 1.00 96.06 90 PHE A C 1
ATOM 702 O O . PHE A 1 90 ? 4.164 -0.405 -9.641 1.00 96.06 90 PHE A O 1
ATOM 709 N N . ALA A 1 91 ? 4.419 1.804 -9.927 1.00 96.50 91 ALA A N 1
ATOM 710 C CA . ALA A 1 91 ? 2.988 2.077 -10.042 1.00 96.50 91 ALA A CA 1
ATOM 711 C C . ALA A 1 91 ? 2.374 1.416 -11.287 1.00 96.50 91 ALA A C 1
ATOM 713 O O . ALA A 1 91 ? 1.271 0.879 -11.203 1.00 96.50 91 ALA A O 1
ATOM 714 N N . GLN A 1 92 ? 3.099 1.384 -12.408 1.00 97.31 92 GLN A N 1
ATOM 715 C CA . GLN A 1 92 ? 2.644 0.732 -13.635 1.00 97.31 92 GLN A CA 1
ATOM 716 C C . GLN A 1 92 ? 2.453 -0.774 -13.428 1.00 97.31 92 GLN A C 1
ATOM 718 O O . GLN A 1 92 ? 1.419 -1.316 -13.804 1.00 97.31 92 GLN A O 1
ATOM 723 N N . VAL A 1 93 ? 3.377 -1.435 -12.726 1.00 97.00 93 VAL A N 1
ATOM 724 C CA . VAL A 1 93 ? 3.218 -2.853 -12.363 1.00 97.00 93 VAL A CA 1
ATOM 725 C C . VAL A 1 93 ? 1.968 -3.081 -11.505 1.00 97.00 93 VAL A C 1
ATOM 727 O O . VAL A 1 93 ? 1.279 -4.082 -11.685 1.00 97.00 93 VAL A O 1
ATOM 730 N N . LEU A 1 94 ? 1.625 -2.169 -10.587 1.00 97.88 94 LEU A N 1
ATOM 731 C CA . LEU A 1 94 ? 0.393 -2.291 -9.792 1.00 97.88 94 LEU A CA 1
ATOM 732 C C . LEU A 1 94 ? -0.865 -2.213 -10.673 1.00 97.88 94 LEU A C 1
ATOM 734 O O . LEU A 1 94 ? -1.796 -2.996 -10.472 1.00 97.88 94 LEU A O 1
ATOM 738 N N . VAL A 1 95 ? -0.874 -1.322 -11.668 1.00 98.12 95 VAL A N 1
ATOM 739 C CA . VAL A 1 95 ? -1.945 -1.250 -12.677 1.00 98.12 95 VAL A CA 1
ATOM 740 C C . VAL A 1 95 ? -2.033 -2.559 -13.465 1.00 98.12 95 VAL A C 1
ATOM 742 O O . VAL A 1 95 ? -3.122 -3.117 -13.610 1.00 98.12 95 VAL A O 1
ATOM 745 N N . ASP A 1 96 ? -0.899 -3.112 -13.896 1.00 97.75 96 ASP A N 1
ATOM 746 C CA . ASP A 1 96 ? -0.848 -4.377 -14.642 1.00 97.75 96 ASP A CA 1
ATOM 747 C C . ASP A 1 96 ? -1.349 -5.567 -13.795 1.00 97.75 96 ASP A C 1
ATOM 749 O O . ASP A 1 96 ? -2.002 -6.484 -14.303 1.00 97.75 96 ASP A O 1
ATOM 753 N N . LEU A 1 97 ? -1.133 -5.520 -12.475 1.00 96.81 97 LEU A N 1
ATOM 754 C CA . LEU A 1 97 ? -1.688 -6.457 -11.485 1.00 96.81 97 LEU A CA 1
ATOM 755 C C . LEU A 1 97 ? -3.185 -6.241 -11.194 1.00 96.81 97 LEU A C 1
ATOM 757 O O . LEU A 1 97 ? -3.759 -6.966 -10.370 1.00 96.81 97 LEU A O 1
ATOM 761 N N . ARG A 1 98 ? -3.822 -5.288 -11.885 1.00 97.94 98 ARG A N 1
ATOM 762 C CA . ARG A 1 98 ? -5.233 -4.894 -11.760 1.00 97.94 98 ARG A CA 1
ATOM 763 C C . ARG A 1 98 ? -5.603 -4.386 -10.371 1.00 97.94 98 ARG A C 1
ATOM 765 O O . ARG A 1 98 ? -6.704 -4.652 -9.898 1.00 97.94 98 ARG A O 1
ATOM 772 N N . VAL A 1 99 ? -4.675 -3.705 -9.706 1.00 98.38 99 VAL A N 1
ATOM 773 C CA . VAL A 1 99 ? -4.965 -2.985 -8.463 1.00 98.38 99 VAL A CA 1
ATOM 774 C C . VAL A 1 99 ? -5.905 -1.821 -8.766 1.00 98.38 99 VAL A C 1
ATOM 776 O O . VAL A 1 99 ? -5.668 -1.077 -9.712 1.00 98.38 99 VAL A O 1
ATOM 779 N N . ASP A 1 100 ? -6.947 -1.648 -7.952 1.00 98.06 100 ASP A N 1
ATOM 780 C CA . ASP A 1 100 ? -7.888 -0.537 -8.103 1.00 98.06 100 ASP A CA 1
ATOM 781 C C . ASP A 1 100 ? -7.352 0.714 -7.408 1.00 98.06 100 ASP A C 1
ATOM 783 O O . ASP A 1 100 ? -7.329 1.789 -7.997 1.00 98.06 100 ASP A O 1
ATOM 787 N N . ASN A 1 101 ? -6.873 0.584 -6.169 1.00 98.19 101 ASN A N 1
ATOM 788 C CA . ASN A 1 101 ? -6.301 1.697 -5.415 1.00 98.19 101 ASN A CA 1
ATOM 789 C C . ASN A 1 101 ? -5.011 1.272 -4.725 1.00 98.19 101 ASN A C 1
ATOM 791 O O . ASN A 1 101 ? -4.945 0.206 -4.116 1.00 98.19 101 ASN A O 1
ATOM 795 N N . ALA A 1 102 ? -3.992 2.127 -4.752 1.00 97.69 102 ALA A N 1
ATOM 796 C CA . ALA A 1 102 ? -2.752 1.886 -4.025 1.00 97.69 102 ALA A CA 1
ATOM 797 C C . ALA A 1 102 ? -2.187 3.166 -3.436 1.00 97.69 102 ALA A C 1
ATOM 799 O O . ALA A 1 102 ? -2.159 4.216 -4.080 1.00 97.69 102 ALA A O 1
ATOM 800 N N . ILE A 1 103 ? -1.641 3.045 -2.230 1.00 96.00 103 ILE A N 1
ATOM 801 C CA . ILE A 1 103 ? -0.807 4.080 -1.629 1.00 96.00 103 ILE A CA 1
ATOM 802 C C . ILE A 1 103 ? 0.556 3.494 -1.283 1.00 96.00 103 ILE A C 1
ATOM 804 O O . ILE A 1 103 ? 0.687 2.335 -0.879 1.00 96.00 103 ILE A O 1
ATOM 808 N N . TYR A 1 104 ? 1.586 4.316 -1.429 1.00 93.81 104 TYR A N 1
ATOM 809 C CA . TYR A 1 104 ? 2.947 3.943 -1.083 1.00 93.81 104 TYR A CA 1
ATOM 810 C C . TYR A 1 104 ? 3.050 3.612 0.413 1.00 93.81 104 TYR A C 1
ATOM 812 O O . TYR A 1 104 ? 2.334 4.168 1.241 1.00 93.81 104 TYR A O 1
ATOM 820 N N . LEU A 1 105 ? 3.959 2.721 0.781 1.00 90.06 105 LEU A N 1
ATOM 821 C CA . LEU A 1 105 ? 4.435 2.524 2.147 1.00 90.06 105 LEU A CA 1
ATOM 822 C C . LEU A 1 105 ? 5.915 2.893 2.187 1.00 90.06 105 LEU A C 1
ATOM 824 O O . LEU A 1 105 ? 6.579 2.928 1.156 1.00 90.06 105 LEU A O 1
ATOM 828 N N . VAL A 1 106 ? 6.455 3.181 3.373 1.00 80.06 106 VAL A N 1
ATOM 829 C CA . VAL A 1 106 ? 7.895 3.444 3.504 1.00 80.06 106 VAL A CA 1
ATOM 830 C C . VAL A 1 106 ? 8.664 2.224 2.981 1.00 80.06 106 VAL A C 1
ATOM 832 O O . VAL A 1 106 ? 8.627 1.160 3.593 1.00 80.06 106 VAL A O 1
ATOM 835 N N . GLY A 1 107 ? 9.287 2.384 1.812 1.00 67.94 107 GLY A N 1
ATOM 836 C CA . GLY A 1 107 ? 10.061 1.350 1.127 1.00 67.94 107 GLY A CA 1
ATOM 837 C C . GLY A 1 107 ? 11.545 1.366 1.499 1.00 67.94 107 GLY A C 1
ATOM 838 O O . GLY A 1 107 ? 11.934 1.836 2.570 1.00 67.94 107 GLY A O 1
ATOM 839 N N . SER A 1 108 ? 12.383 0.905 0.568 1.00 74.88 108 SER A N 1
ATOM 840 C CA . SER A 1 108 ? 13.823 0.685 0.734 1.00 74.88 108 SER A CA 1
ATOM 841 C C . SER A 1 108 ? 14.104 -0.422 1.759 1.00 74.88 108 SER A C 1
ATOM 843 O O . SER A 1 108 ? 13.401 -1.425 1.810 1.00 74.88 108 SER A O 1
ATOM 845 N N . ASN A 1 109 ? 15.117 -0.241 2.596 1.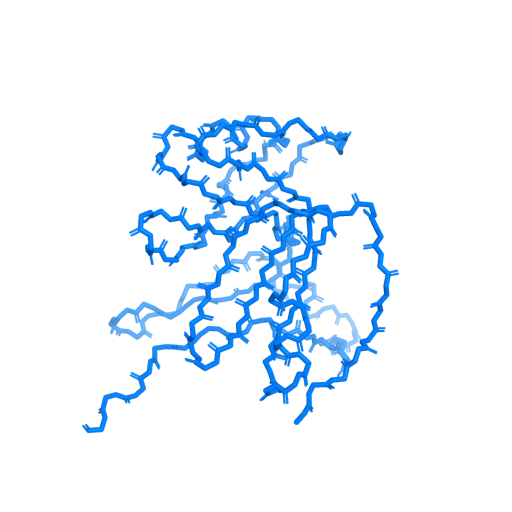00 74.31 109 ASN A N 1
ATOM 846 C CA . ASN A 1 109 ? 15.557 -1.218 3.583 1.00 74.31 109 ASN A CA 1
ATOM 847 C C . ASN A 1 109 ? 14.647 -1.290 4.824 1.00 74.31 109 ASN A C 1
ATOM 849 O O . ASN A 1 109 ? 15.007 -1.946 5.797 1.00 74.31 109 ASN A O 1
ATOM 853 N N . ALA A 1 110 ? 13.492 -0.612 4.833 1.00 78.31 110 ALA A N 1
ATOM 854 C CA . ALA A 1 110 ? 12.577 -0.622 5.968 1.00 78.31 110 ALA A CA 1
ATOM 855 C C . ALA A 1 110 ? 12.138 -2.056 6.305 1.00 78.31 110 ALA A C 1
ATOM 857 O O . ALA A 1 110 ? 11.450 -2.714 5.515 1.00 78.31 110 ALA A O 1
ATOM 858 N N . PHE A 1 111 ? 12.543 -2.515 7.490 1.00 80.69 111 PHE A N 1
ATOM 859 C CA . PHE A 1 111 ? 12.272 -3.866 7.955 1.00 80.69 111 PHE A CA 1
ATOM 860 C C . PHE A 1 111 ? 10.778 -4.109 8.178 1.00 80.69 111 PHE A C 1
ATOM 862 O O . PHE A 1 111 ? 10.063 -3.252 8.705 1.00 80.69 111 PHE A O 1
ATOM 869 N N . GLY A 1 112 ? 10.335 -5.317 7.855 1.00 82.75 112 GLY A N 1
ATOM 870 C CA . GLY A 1 112 ? 9.058 -5.849 8.301 1.00 82.75 112 GLY A CA 1
ATOM 871 C C . GLY A 1 112 ? 8.997 -7.363 8.155 1.00 82.75 112 GLY A C 1
ATOM 872 O O . GLY A 1 112 ? 9.968 -8.021 7.773 1.00 82.75 112 GLY A O 1
ATOM 873 N N . TRP A 1 113 ? 7.846 -7.917 8.516 1.00 85.25 113 TRP A N 1
ATOM 874 C CA . TRP A 1 113 ? 7.586 -9.340 8.402 1.00 85.25 113 TRP A CA 1
ATOM 875 C C . TRP A 1 113 ? 6.127 -9.601 8.046 1.00 85.25 113 TRP A C 1
ATOM 877 O O . TRP A 1 113 ? 5.239 -8.814 8.377 1.00 85.25 113 TRP A O 1
ATOM 887 N N . ALA A 1 114 ? 5.898 -10.738 7.408 1.00 84.88 114 ALA A N 1
ATOM 888 C CA . ALA A 1 114 ? 4.595 -11.346 7.216 1.00 84.88 114 ALA A CA 1
ATOM 889 C C . ALA A 1 114 ? 4.623 -12.770 7.776 1.00 84.88 114 ALA A C 1
ATOM 891 O O . ALA A 1 114 ? 5.684 -13.393 7.869 1.00 84.88 114 ALA A O 1
ATOM 892 N N . VAL A 1 115 ? 3.455 -13.263 8.165 1.00 86.38 115 VAL A N 1
ATOM 893 C CA . VAL A 1 115 ? 3.258 -14.657 8.563 1.00 86.38 115 VAL A CA 1
ATOM 894 C C . VAL A 1 115 ? 2.290 -15.256 7.557 1.00 86.38 115 VAL A C 1
ATOM 896 O O . VAL A 1 115 ? 1.209 -14.702 7.350 1.00 86.38 115 VAL A O 1
ATOM 899 N N . SER A 1 116 ? 2.708 -16.316 6.878 1.00 84.75 116 SER A N 1
ATOM 900 C CA . SER A 1 116 ? 1.864 -17.061 5.945 1.00 84.75 116 SER A CA 1
ATOM 901 C C . SER A 1 116 ? 0.830 -17.906 6.689 1.00 84.75 116 SER A C 1
ATOM 903 O O . SER A 1 116 ? 0.861 -18.044 7.912 1.00 84.75 116 SER A O 1
ATOM 905 N N . GLU A 1 117 ? -0.117 -18.476 5.945 1.00 84.00 117 GLU A N 1
ATOM 906 C CA . GLU A 1 117 ? -1.198 -19.283 6.520 1.00 84.00 117 GLU A CA 1
ATOM 907 C C . GLU A 1 117 ? -0.699 -20.554 7.230 1.00 84.00 117 GLU A C 1
ATOM 909 O O . GLU A 1 117 ? -1.283 -20.968 8.227 1.00 84.00 117 GLU A O 1
ATOM 914 N N . ASP A 1 118 ? 0.420 -21.125 6.780 1.00 88.62 118 ASP A N 1
ATOM 915 C CA . ASP A 1 118 ? 1.110 -22.257 7.416 1.00 88.62 118 ASP A CA 1
ATOM 916 C C . ASP A 1 118 ? 1.983 -21.850 8.622 1.00 88.62 118 ASP A C 1
ATOM 918 O O . ASP A 1 118 ? 2.650 -22.690 9.228 1.00 88.62 118 ASP A O 1
ATOM 922 N N . GLY A 1 119 ? 1.985 -20.566 8.989 1.00 86.56 119 GLY A N 1
ATOM 923 C CA . GLY A 1 119 ? 2.761 -20.027 10.102 1.00 86.56 119 GLY A CA 1
ATOM 924 C C . GLY A 1 119 ? 4.220 -19.707 9.768 1.00 86.56 119 GLY A C 1
ATOM 925 O O . GLY A 1 119 ? 4.970 -19.319 10.670 1.00 86.56 119 GLY A O 1
ATOM 926 N N . ALA A 1 120 ? 4.655 -19.834 8.509 1.00 88.06 120 ALA A N 1
ATOM 927 C CA . ALA A 1 120 ? 6.014 -19.464 8.132 1.00 88.06 120 ALA A CA 1
ATOM 928 C C . ALA A 1 120 ? 6.228 -17.940 8.204 1.00 88.06 120 ALA A C 1
ATOM 930 O O . ALA A 1 120 ? 5.401 -17.122 7.799 1.00 88.06 120 ALA A O 1
ATOM 931 N N . HIS A 1 121 ? 7.379 -17.539 8.746 1.00 87.56 121 HIS A N 1
ATOM 932 C CA . HIS A 1 121 ? 7.757 -16.133 8.852 1.00 87.56 121 HIS A CA 1
ATOM 933 C C . HIS A 1 121 ? 8.539 -15.688 7.616 1.00 87.56 121 HIS A C 1
ATOM 935 O O . HIS A 1 121 ? 9.652 -16.153 7.370 1.00 87.56 121 HIS A O 1
ATOM 941 N N . HIS A 1 122 ? 8.008 -14.698 6.907 1.00 85.69 122 HIS A N 1
ATOM 942 C CA . HIS A 1 122 ? 8.676 -14.036 5.794 1.00 85.69 122 HIS A CA 1
ATOM 943 C C . HIS A 1 122 ? 9.177 -12.670 6.249 1.00 85.69 122 HIS A C 1
ATOM 945 O O . HIS A 1 122 ? 8.383 -11.774 6.525 1.00 85.69 122 HIS A O 1
ATOM 951 N N . LYS A 1 123 ? 10.497 -12.508 6.358 1.00 85.75 123 LYS A N 1
ATOM 952 C CA . LYS A 1 123 ? 11.132 -11.223 6.682 1.00 85.75 123 LYS A CA 1
ATOM 953 C C . LYS A 1 123 ? 11.544 -10.501 5.403 1.00 85.75 123 LYS A C 1
ATOM 955 O O . LYS A 1 123 ? 11.973 -11.142 4.449 1.00 85.75 123 LYS A O 1
ATOM 960 N N . PHE A 1 124 ? 11.477 -9.177 5.425 1.00 84.31 124 PHE A N 1
ATOM 961 C CA . PHE A 1 124 ? 11.935 -8.314 4.337 1.00 84.31 124 PHE A CA 1
ATOM 962 C C . PHE A 1 124 ? 12.568 -7.030 4.890 1.00 84.31 124 PHE A C 1
ATOM 964 O O . PHE A 1 124 ? 12.347 -6.655 6.046 1.00 84.31 124 PHE A O 1
ATOM 971 N N . GLY A 1 125 ? 13.358 -6.346 4.059 1.00 80.44 125 GLY A N 1
ATOM 972 C CA . GLY A 1 125 ? 14.174 -5.201 4.471 1.00 80.44 125 GLY A CA 1
ATOM 973 C C . GLY A 1 125 ? 15.405 -5.591 5.301 1.00 80.44 125 GLY A C 1
ATOM 974 O O . GLY A 1 125 ? 15.735 -6.766 5.457 1.00 80.44 125 GLY A O 1
ATOM 975 N N . ASP A 1 126 ? 16.112 -4.590 5.826 1.00 77.50 126 ASP A N 1
ATOM 976 C CA . ASP A 1 126 ? 17.364 -4.788 6.557 1.00 77.50 126 ASP A CA 1
ATOM 977 C C . ASP A 1 126 ? 17.115 -4.858 8.068 1.00 77.50 126 ASP A C 1
ATOM 979 O O . ASP A 1 126 ? 16.858 -3.852 8.735 1.00 77.50 126 ASP A O 1
ATOM 983 N N . GLU A 1 127 ? 17.244 -6.058 8.633 1.00 71.19 127 GLU A N 1
ATOM 984 C CA . GLU A 1 127 ? 17.167 -6.278 10.080 1.00 71.19 127 GLU A CA 1
ATOM 985 C C . GLU A 1 127 ? 18.280 -5.515 10.830 1.00 71.19 127 GLU A C 1
ATOM 987 O O . GLU A 1 127 ? 18.124 -5.202 12.010 1.00 71.19 127 GLU A O 1
ATOM 992 N N . ASN A 1 128 ? 19.379 -5.131 10.166 1.00 65.44 128 ASN A N 1
ATOM 993 C CA . ASN A 1 128 ? 20.444 -4.327 10.773 1.00 65.44 128 ASN A CA 1
ATOM 994 C C . ASN A 1 128 ? 20.047 -2.870 11.016 1.00 65.44 128 ASN A C 1
ATOM 996 O O . ASN A 1 128 ? 20.613 -2.244 11.912 1.00 65.44 128 ASN A O 1
ATOM 1000 N N . ILE A 1 129 ? 19.025 -2.343 10.330 1.00 61.47 129 ILE A N 1
ATOM 1001 C CA . ILE A 1 129 ? 18.406 -1.063 10.718 1.00 61.47 129 ILE A CA 1
ATOM 1002 C C . ILE A 1 129 ? 17.801 -1.171 12.124 1.00 61.47 129 ILE A C 1
ATOM 1004 O O . ILE A 1 129 ? 17.812 -0.202 12.881 1.00 61.47 129 ILE A O 1
ATOM 1008 N N . LEU A 1 130 ? 17.341 -2.364 12.505 1.00 53.47 130 LEU A N 1
A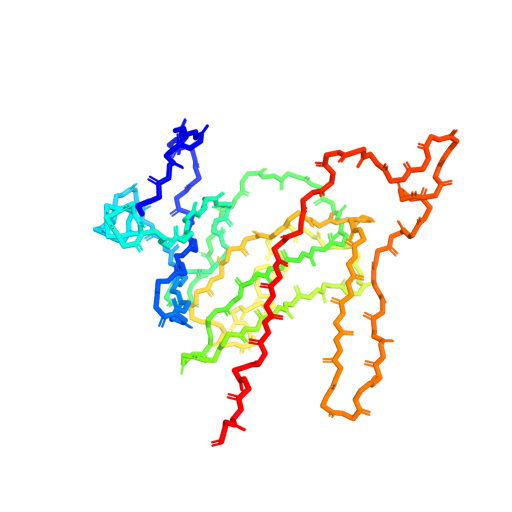TOM 1009 C CA . LEU A 1 130 ? 16.840 -2.655 13.846 1.00 53.47 130 LEU A CA 1
ATOM 1010 C C . LEU A 1 130 ? 17.951 -3.069 14.826 1.00 53.47 130 LEU A C 1
ATOM 1012 O O . LEU A 1 130 ? 17.791 -2.902 16.032 1.00 53.47 130 LEU A O 1
ATOM 1016 N N . LYS A 1 131 ? 19.068 -3.616 14.327 1.00 52.19 131 LYS A N 1
ATOM 1017 C CA . LYS A 1 131 ? 20.184 -4.155 15.133 1.00 52.19 131 LYS A CA 1
ATOM 1018 C C . LYS A 1 131 ? 21.429 -3.259 15.211 1.00 52.19 131 LYS A C 1
ATOM 1020 O O . LYS A 1 131 ? 22.410 -3.662 15.834 1.00 52.19 131 LYS A O 1
ATOM 1025 N N . GLY A 1 132 ? 21.430 -2.062 14.618 1.00 54.47 132 GLY A N 1
ATOM 1026 C CA . GLY A 1 132 ? 22.528 -1.095 14.763 1.00 54.47 132 GLY A CA 1
ATOM 1027 C C . GLY A 1 132 ? 22.856 -0.807 16.239 1.00 54.47 132 GLY A C 1
ATOM 1028 O O . GLY A 1 132 ? 22.056 -1.127 17.113 1.00 54.47 132 GLY A O 1
ATOM 1029 N N . ARG A 1 133 ? 24.013 -0.180 16.534 1.00 46.12 133 ARG A N 1
ATOM 1030 C CA . ARG A 1 133 ? 24.633 0.012 17.883 1.00 46.12 133 ARG A CA 1
ATOM 1031 C C . ARG A 1 133 ? 23.732 0.531 19.036 1.00 46.12 133 ARG A C 1
ATOM 1033 O O . ARG A 1 133 ? 24.225 0.698 20.146 1.00 46.12 133 ARG A O 1
ATOM 1040 N N . ARG A 1 134 ? 22.448 0.820 18.808 1.00 50.59 134 ARG A N 1
ATOM 1041 C CA . ARG A 1 134 ? 21.455 1.274 19.795 1.00 50.59 134 ARG A CA 1
ATOM 1042 C C . ARG A 1 134 ? 20.194 0.392 19.902 1.00 50.59 134 ARG A C 1
ATOM 1044 O O . ARG A 1 134 ? 19.297 0.762 20.652 1.00 50.59 134 ARG A O 1
ATOM 1051 N N . GLY A 1 135 ? 20.128 -0.754 19.215 1.00 54.66 135 GLY A N 1
ATOM 1052 C CA . GLY A 1 135 ? 18.923 -1.592 19.148 1.00 54.66 135 GLY A CA 1
ATOM 1053 C C . GLY A 1 135 ? 17.767 -0.920 18.396 1.00 54.66 135 GLY A C 1
ATOM 1054 O O . GLY A 1 135 ? 17.926 0.174 17.848 1.00 54.66 135 GLY A O 1
ATOM 1055 N N . LEU A 1 136 ? 16.599 -1.577 18.387 1.00 56.53 136 LEU A N 1
ATOM 1056 C CA . LEU A 1 136 ? 15.347 -1.006 17.883 1.00 56.53 136 LEU A CA 1
ATOM 1057 C C . LEU A 1 136 ? 15.146 0.366 18.534 1.00 56.53 136 LEU A C 1
ATOM 1059 O O . LEU A 1 136 ? 15.134 0.438 19.768 1.00 56.53 136 LEU A O 1
ATOM 1063 N N . PRO A 1 137 ? 14.960 1.453 17.761 1.00 59.50 137 PRO A N 1
ATOM 1064 C CA . PRO A 1 137 ? 14.568 2.724 18.340 1.00 59.50 137 PRO A CA 1
ATOM 1065 C C . PRO A 1 137 ? 13.375 2.493 19.267 1.00 59.50 137 PRO A C 1
ATOM 1067 O O . PRO A 1 137 ? 12.394 1.865 18.861 1.00 59.50 137 PRO A O 1
ATOM 1070 N N . LYS A 1 138 ? 13.454 3.007 20.501 1.00 59.47 138 LYS A N 1
ATOM 1071 C CA . LYS A 1 138 ? 12.424 2.827 21.543 1.00 59.47 138 LYS A CA 1
ATOM 1072 C C . LYS A 1 138 ? 11.001 3.132 21.043 1.00 59.47 138 LYS A C 1
ATOM 1074 O O . LYS A 1 138 ? 10.039 2.581 21.558 1.00 59.47 138 LYS A O 1
ATOM 1079 N N . ASN A 1 139 ? 10.892 3.975 20.015 1.00 63.06 139 ASN A N 1
ATOM 1080 C CA . ASN A 1 139 ? 9.643 4.456 19.436 1.00 63.06 139 ASN A CA 1
ATOM 1081 C C . ASN A 1 139 ? 9.373 3.892 18.025 1.00 63.06 139 ASN A C 1
ATOM 1083 O O . ASN A 1 139 ? 8.760 4.567 17.198 1.00 63.06 139 ASN A O 1
ATOM 1087 N N . THR A 1 140 ? 9.849 2.683 17.712 1.00 64.38 140 THR A N 1
ATOM 1088 C CA . THR A 1 140 ? 9.528 2.030 16.432 1.00 64.38 140 THR A CA 1
ATOM 1089 C C . THR A 1 140 ? 8.050 1.656 16.410 1.00 64.38 140 THR A C 1
ATOM 1091 O O . THR A 1 140 ? 7.575 0.944 17.291 1.00 64.38 140 THR A O 1
ATOM 1094 N N . SER A 1 141 ? 7.319 2.144 15.410 1.00 64.88 141 SER A N 1
ATOM 1095 C CA . SER A 1 141 ? 5.903 1.830 15.212 1.00 64.88 141 SER A CA 1
ATOM 1096 C C . SER A 1 141 ? 5.730 0.958 13.979 1.00 64.88 141 SER A C 1
ATOM 1098 O O . SER A 1 141 ? 6.338 1.220 12.943 1.00 64.88 141 SER A O 1
ATOM 1100 N N . TYR A 1 142 ? 4.872 -0.050 14.093 1.00 72.00 142 TYR A N 1
ATOM 1101 C CA . TYR A 1 142 ? 4.482 -0.915 12.988 1.00 72.00 142 TYR A CA 1
ATOM 1102 C C . TYR A 1 142 ? 2.997 -0.734 12.725 1.00 72.00 142 TYR A C 1
ATOM 1104 O O . TYR A 1 142 ? 2.202 -0.654 13.662 1.00 72.00 142 TYR A O 1
ATOM 1112 N N . VAL A 1 143 ? 2.623 -0.709 11.450 1.00 73.25 143 VAL A N 1
ATOM 1113 C CA . VAL A 1 143 ? 1.242 -1.004 11.082 1.00 73.25 143 VAL A CA 1
ATOM 1114 C C . VAL A 1 143 ? 1.135 -2.523 11.064 1.00 73.25 143 VAL A C 1
ATOM 1116 O O . VAL A 1 143 ? 1.914 -3.189 10.384 1.00 73.25 143 VAL A O 1
ATOM 1119 N N . VAL A 1 144 ? 0.249 -3.067 11.894 1.00 75.19 144 VAL A N 1
ATOM 1120 C CA . VAL A 1 144 ? 0.087 -4.511 12.068 1.00 75.19 144 VAL A CA 1
ATOM 1121 C C . VAL A 1 144 ? -1.275 -4.902 11.528 1.00 75.19 144 VAL A C 1
ATOM 1123 O O . VAL A 1 144 ? -2.293 -4.382 11.977 1.00 75.19 144 VAL A O 1
ATOM 1126 N N . TRP A 1 145 ? -1.279 -5.849 10.600 1.00 75.56 145 TRP A N 1
ATOM 1127 C CA . TRP A 1 145 ? -2.485 -6.472 10.075 1.00 75.56 145 TRP A CA 1
ATOM 1128 C C . TRP A 1 145 ? -2.561 -7.898 10.605 1.00 75.56 145 TRP A C 1
ATOM 1130 O O . TRP A 1 145 ? -1.556 -8.610 10.623 1.00 75.56 145 TRP A O 1
ATOM 1140 N N . ARG A 1 146 ? -3.737 -8.301 11.086 1.00 73.12 146 ARG A N 1
ATOM 1141 C CA . ARG A 1 146 ? -3.980 -9.646 11.616 1.00 73.12 146 ARG A CA 1
ATOM 1142 C C . ARG A 1 146 ? -5.245 -10.204 10.991 1.00 73.12 146 ARG A C 1
ATOM 1144 O O . ARG A 1 146 ? -6.209 -9.466 10.795 1.00 73.12 146 ARG A O 1
ATOM 1151 N N . LYS A 1 147 ? -5.238 -11.506 10.706 1.00 72.19 147 LYS A N 1
ATOM 1152 C CA . LYS A 1 147 ? -6.470 -12.245 10.431 1.00 72.19 147 LYS A CA 1
ATOM 1153 C C . LYS A 1 147 ? -7.348 -12.147 11.679 1.00 72.19 147 LYS A C 1
ATOM 1155 O O . LYS A 1 147 ? -6.835 -12.205 12.795 1.00 72.19 147 LYS A O 1
ATOM 1160 N N . LYS A 1 148 ? -8.651 -11.957 11.492 1.00 67.31 148 LYS A N 1
ATOM 1161 C CA . LYS A 1 148 ? -9.601 -12.000 12.601 1.00 67.31 148 LYS A CA 1
ATOM 1162 C C . LYS A 1 148 ? -9.619 -13.427 13.141 1.00 67.31 148 LYS A C 1
ATOM 1164 O O . LYS A 1 148 ? -9.832 -14.358 12.361 1.00 67.31 148 LYS A O 1
ATOM 1169 N N . ASP A 1 149 ? -9.369 -13.591 14.437 1.00 62.12 149 ASP A N 1
ATOM 1170 C CA . ASP A 1 149 ? -9.527 -14.889 15.086 1.00 62.12 149 ASP A CA 1
ATOM 1171 C C . ASP A 1 149 ? -10.979 -15.324 14.872 1.00 62.12 149 ASP A C 1
ATOM 1173 O O . ASP A 1 149 ? -11.921 -14.614 15.233 1.00 62.12 149 ASP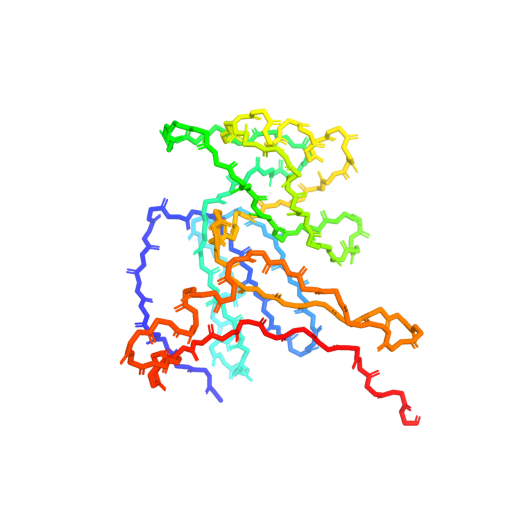 A O 1
ATOM 1177 N N . THR A 1 150 ? -11.162 -16.439 14.172 1.00 47.38 150 THR A N 1
ATOM 1178 C CA . THR A 1 150 ? -12.488 -17.033 14.013 1.00 47.38 150 THR A CA 1
ATOM 1179 C C . THR A 1 150 ? -12.759 -17.772 15.318 1.00 47.38 150 THR A C 1
ATOM 1181 O O . THR A 1 150 ? -12.089 -18.766 15.587 1.00 47.38 150 THR A O 1
ATOM 1184 N N . ILE A 1 151 ? -13.633 -17.211 16.161 1.00 38.81 151 ILE A N 1
ATOM 1185 C CA . ILE A 1 151 ? -14.133 -17.862 17.384 1.00 38.81 151 ILE A CA 1
ATOM 1186 C C . ILE A 1 151 ? -15.111 -18.963 16.985 1.00 38.81 151 ILE A C 1
ATOM 1188 O O . ILE A 1 151 ? -15.976 -18.671 16.125 1.00 38.81 151 ILE A O 1
#

pLDDT: mean 85.06, std 13.46, range [38.81, 98.38]

Sequence (151 aa):
KGEQKSRGLAKRGYCAIIDDKISIGVAENTPLFEESTAKGGYFFRQYPLVDNGLLVDNEPKGKSIRRAICDRKGEILIVESLSQESFHDFAQVLVDLRVDNAIYLVGSNAFGWAVSEDGAHHKFGDENILKGRRGLPKNTSYVVWRKKDTI

Secondary structure (DSSP, 8-state):
--------SS--EEEEEETTEEEEEE-SS-HHHHHHHHHT-EEEEE-EEEETTEE------S-B--EEEEEETTEEEEEE-SS-B-HHHHHHHHHHTT-SEEEEE--TT--EEEE-TT--EEEES-HHHHHSTT-S-TT-------PPP--

Radius of gyration: 16.08 Å; chains: 1; bounding box: 40×40×36 Å

Foldseek 3Di:
DADDPDDDQPFQWKWKQAPNAIDTAGHSDDCSVVRCRVRVTDMDGAHKQAHQLHGDDDDDDDWAFWWKFFAAPSDTDIDTDPGTDTSNVVSVVCSVVRTRTIGTDDGHQDWDWDADPVRDIDIGHDCVVQVPPPHHDPPDDDDDDDDPPDD